Protein AF-A0A972ZA03-F1 (afdb_monomer)

Mean predicted aligned error: 8.72 Å

pLDDT: mean 88.62, std 9.03, range [54.72, 98.0]

Nearest PDB structures (foldseek):
  2dk7-assembly1_A  TM=2.143E-01  e=5.643E+00  Homo sapiens
  8zp7-assembly1_D  TM=1.875E-01  e=4.345E+00  Candidatus Cloacimonetes bacterium ADurb.Bin088

Foldseek 3Di:
DDDPDDDDDDAPDKAKDPDAFDWDDDPVVDIDTDHPPDIDIDHHHPPDPDDDPVVVVVVVCVVVVVDDDDPDPPDD

Solvent-accessible surface area (backbone atoms only — not comparable to full-atom values): 5397 Å² total; per-residue (Å²): 134,84,86,90,79,87,82,90,80,57,74,72,43,76,45,72,58,85,70,70,70,45,74,51,70,75,79,82,84,48,75,44,81,45,54,86,88,65,85,51,68,48,64,46,71,86,83,60,78,90,78,79,58,60,68,60,51,53,50,53,33,58,78,66,66,64,79,74,82,80,79,76,82,79,82,124

Secondary structure (DSSP, 8-state):
----------TT--EEE--SSEEEESSSS-EEEEPTT--EEE---S-PPPPP-HHHHHHHHHHTT-----------

Radius of gyration: 22.38 Å; Cα contacts (8 Å, |Δi|>4): 53; chains: 1; bounding box: 61×27×52 Å

Structure (mmCIF, N/CA/C/O backbone):
data_AF-A0A972ZA03-F1
#
_entry.id   AF-A0A972ZA03-F1
#
loop_
_atom_site.group_PDB
_atom_site.id
_atom_site.type_symbol
_atom_site.label_atom_id
_atom_site.label_alt_id
_atom_site.label_comp_id
_atom_site.label_asym_id
_atom_site.label_entity_id
_atom_site.label_seq_id
_atom_site.pdbx_PDB_ins_code
_atom_site.Cartn_x
_atom_site.Cartn_y
_atom_site.Cartn_z
_atom_site.occupancy
_atom_site.B_iso_or_equiv
_atom_site.auth_seq_id
_atom_site.auth_comp_id
_atom_site.auth_asym_id
_atom_site.auth_atom_id
_atom_site.pdbx_PDB_model_num
ATOM 1 N N . MET A 1 1 ? -3.575 -19.857 12.696 1.00 70.06 1 MET A N 1
ATOM 2 C CA . MET A 1 1 ? -4.827 -19.234 13.176 1.00 70.06 1 MET A CA 1
ATOM 3 C C . MET A 1 1 ? -5.771 -19.102 11.990 1.00 70.06 1 MET A C 1
ATOM 5 O O . MET A 1 1 ? -5.352 -18.495 11.011 1.00 70.06 1 MET A O 1
ATOM 9 N N . PRO A 1 2 ? -6.970 -19.702 12.007 1.00 90.00 2 PRO A N 1
ATOM 10 C CA . PRO A 1 2 ? -7.966 -19.476 10.961 1.00 90.00 2 PRO A CA 1
ATOM 11 C C . PRO A 1 2 ? -8.602 -18.083 11.106 1.00 90.00 2 PRO A C 1
ATOM 13 O O . PRO A 1 2 ? -8.814 -17.611 12.222 1.00 90.00 2 PRO A O 1
ATOM 16 N N . ILE A 1 3 ? -8.907 -17.426 9.984 1.00 88.75 3 ILE A N 1
ATOM 17 C CA . ILE A 1 3 ? -9.627 -16.143 9.970 1.00 88.75 3 ILE A CA 1
ATOM 18 C C . ILE A 1 3 ? -11.090 -16.407 10.338 1.00 88.75 3 ILE A C 1
ATOM 20 O O . ILE A 1 3 ? -11.752 -17.209 9.684 1.00 88.75 3 ILE A O 1
ATOM 24 N N . GLN A 1 4 ? -11.595 -15.737 11.377 1.00 93.06 4 GLN A N 1
ATOM 25 C CA . GLN A 1 4 ? -12.973 -15.925 11.849 1.00 93.06 4 GLN A CA 1
ATOM 26 C C . GLN A 1 4 ? -13.993 -15.116 11.034 1.00 93.06 4 GLN A C 1
ATOM 28 O O . GLN A 1 4 ? -15.109 -15.577 10.814 1.00 93.06 4 GLN A O 1
ATOM 33 N N . SER A 1 5 ? -13.628 -13.909 10.593 1.00 92.19 5 SER A N 1
ATOM 34 C CA . SER A 1 5 ? -14.475 -13.049 9.760 1.00 92.19 5 SER A CA 1
ATOM 35 C C . SER A 1 5 ? -13.645 -11.995 9.027 1.00 92.19 5 SER A C 1
ATOM 37 O O . SER A 1 5 ? -12.524 -11.689 9.434 1.00 92.19 5 SER A O 1
ATOM 39 N N . TYR A 1 6 ? -14.198 -11.448 7.945 1.00 92.12 6 TYR A N 1
ATOM 40 C CA . TYR A 1 6 ? -13.646 -10.303 7.227 1.00 92.12 6 TYR A CA 1
ATOM 41 C C . TYR A 1 6 ? -14.778 -9.482 6.599 1.00 92.12 6 TYR A C 1
ATOM 43 O O . TYR A 1 6 ? -15.882 -9.986 6.384 1.00 92.12 6 TYR A O 1
ATOM 51 N N . ARG A 1 7 ? -14.493 -8.214 6.295 1.00 91.25 7 ARG A N 1
ATOM 52 C CA . ARG A 1 7 ? -15.398 -7.314 5.575 1.00 91.25 7 ARG A CA 1
ATOM 53 C C . ARG A 1 7 ? -14.614 -6.562 4.506 1.00 91.25 7 ARG A C 1
ATOM 55 O O . ARG A 1 7 ? -13.567 -5.995 4.806 1.00 91.25 7 ARG A O 1
ATOM 62 N N . SER A 1 8 ? -15.139 -6.535 3.289 1.00 92.88 8 SER A N 1
ATOM 63 C CA . SER A 1 8 ? -14.638 -5.670 2.218 1.00 92.88 8 SER A CA 1
ATOM 64 C C . SER A 1 8 ? -15.213 -4.259 2.352 1.00 92.88 8 SER A C 1
ATOM 66 O O . SER A 1 8 ? -16.327 -4.081 2.848 1.00 92.88 8 SER A O 1
ATOM 68 N N . PHE A 1 9 ? -14.451 -3.263 1.916 1.00 94.00 9 PHE A N 1
ATOM 69 C CA . PHE A 1 9 ? -14.852 -1.861 1.936 1.00 94.00 9 PHE A CA 1
ATOM 70 C C . PHE A 1 9 ? -14.245 -1.123 0.744 1.00 94.00 9 PHE A C 1
ATOM 72 O O . PHE A 1 9 ? -13.244 -1.572 0.178 1.00 94.00 9 PHE A O 1
ATOM 79 N N . GLU A 1 10 ? -14.883 -0.027 0.347 1.00 94.19 10 GLU A N 1
ATOM 80 C CA . GLU A 1 10 ? -14.528 0.706 -0.869 1.00 94.19 10 GLU A CA 1
ATOM 81 C C . GLU A 1 10 ? -13.362 1.679 -0.646 1.00 94.19 10 GLU A C 1
ATOM 83 O O . GLU A 1 10 ? -13.059 2.101 0.476 1.00 94.19 10 GLU A O 1
ATOM 88 N N . TYR A 1 11 ? -12.716 2.095 -1.739 1.00 93.81 11 TYR A N 1
ATOM 89 C CA . TYR A 1 11 ? -11.760 3.201 -1.681 1.00 93.81 11 TYR A CA 1
ATOM 90 C C . TYR A 1 11 ? -12.431 4.467 -1.142 1.00 93.81 11 TYR A C 1
ATOM 92 O O . TYR A 1 11 ? -13.546 4.817 -1.525 1.00 93.81 11 TYR A O 1
ATOM 100 N N . GLY A 1 12 ? -11.7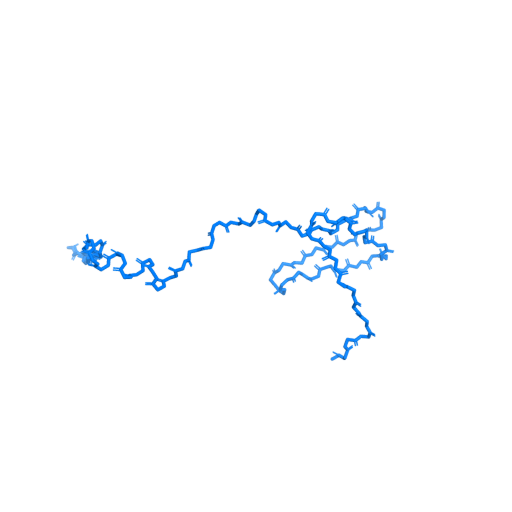28 5.181 -0.265 1.00 92.25 12 GLY A N 1
ATOM 101 C CA . GLY A 1 12 ? -12.245 6.391 0.372 1.00 92.25 12 GLY A CA 1
ATOM 102 C C . GLY A 1 12 ? -13.202 6.155 1.546 1.00 92.25 12 GLY A C 1
ATOM 103 O O . GLY A 1 12 ? -13.435 7.097 2.299 1.00 92.25 12 GLY A O 1
ATOM 104 N N . GLU A 1 13 ? -13.704 4.933 1.758 1.00 94.75 13 GLU A N 1
ATOM 105 C CA . GLU A 1 13 ? -14.516 4.605 2.934 1.00 94.75 13 GLU A CA 1
ATOM 106 C C . GLU A 1 13 ? -13.665 4.678 4.212 1.00 94.75 13 GLU A C 1
ATOM 108 O O . GLU A 1 13 ? -12.567 4.119 4.273 1.00 9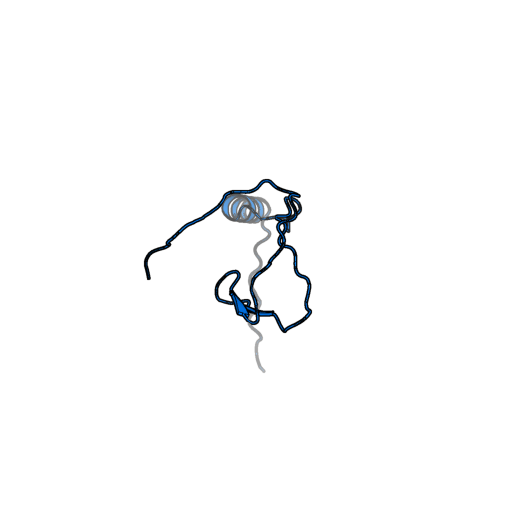4.75 13 GLU A O 1
ATOM 113 N N . GLU A 1 14 ? -14.176 5.367 5.236 1.00 94.56 14 GLU A N 1
ATOM 114 C CA . GLU A 1 14 ? -13.555 5.433 6.560 1.00 94.56 14 GLU A CA 1
ATOM 115 C C . GLU A 1 14 ? -14.200 4.426 7.508 1.00 94.56 14 GLU A C 1
ATOM 117 O O . GLU A 1 14 ? -15.377 4.528 7.856 1.00 94.56 14 GLU A O 1
ATOM 122 N N . VAL A 1 15 ? -13.405 3.458 7.955 1.00 93.25 15 VAL A N 1
ATOM 123 C CA . VAL A 1 15 ? -13.848 2.393 8.853 1.00 93.25 15 VAL A CA 1
ATOM 124 C C . VAL A 1 15 ? -13.291 2.655 10.250 1.00 93.25 15 VAL A C 1
ATOM 126 O O . VAL A 1 15 ? -12.068 2.650 10.412 1.00 93.25 15 VAL A O 1
ATOM 129 N N . PRO A 1 16 ? -14.131 2.891 11.274 1.00 91.81 16 PRO A N 1
ATOM 130 C CA . PRO A 1 16 ? -13.646 3.124 12.628 1.00 91.81 16 PRO A CA 1
ATOM 131 C C . PRO A 1 16 ? -13.067 1.845 13.236 1.00 91.81 16 PRO A C 1
ATOM 133 O O . PRO A 1 16 ? -13.641 0.763 13.106 1.00 91.81 16 PRO A O 1
ATOM 136 N N . ILE A 1 17 ? -11.958 1.986 13.958 1.00 89.00 17 ILE A N 1
ATOM 137 C CA . ILE A 1 17 ? -11.416 0.922 14.802 1.00 89.00 17 ILE A CA 1
ATOM 138 C C . ILE A 1 17 ? -1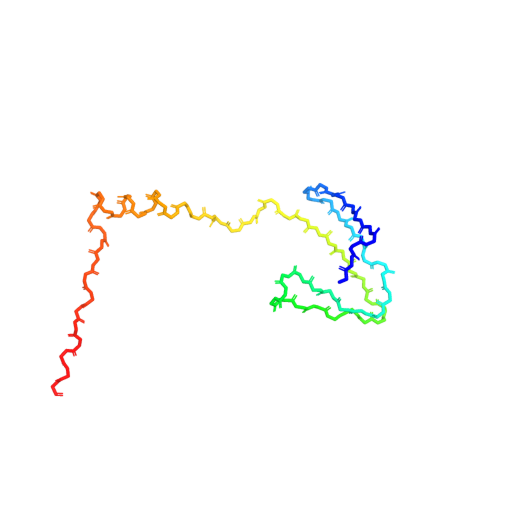2.005 1.100 16.198 1.00 89.00 17 ILE A C 1
ATOM 140 O O . ILE A 1 17 ? -11.646 2.020 16.928 1.00 89.00 17 ILE A O 1
ATOM 144 N N . SER A 1 18 ? -12.947 0.227 16.551 1.00 82.94 18 SER A N 1
ATOM 145 C CA . SER A 1 18 ? -13.664 0.256 17.832 1.00 82.94 18 SER A CA 1
ATOM 146 C C . SER A 1 18 ? -13.143 -0.768 18.845 1.00 82.94 18 SER A C 1
ATOM 148 O O . SER A 1 18 ? -13.824 -1.070 19.824 1.00 82.94 18 SER A O 1
ATOM 150 N N . THR A 1 19 ? -11.978 -1.364 18.592 1.00 77.56 19 THR A N 1
ATOM 151 C CA . THR A 1 19 ? -11.350 -2.318 19.511 1.00 77.56 19 THR A CA 1
ATOM 152 C C . THR A 1 19 ? -10.725 -1.581 20.695 1.00 77.56 19 THR A C 1
ATOM 154 O O . THR A 1 19 ? -10.359 -0.413 20.587 1.00 77.56 19 THR A O 1
ATOM 157 N N . GLY A 1 20 ? -10.617 -2.258 21.843 1.00 82.25 20 GLY A N 1
ATOM 158 C CA . GLY A 1 20 ? -9.867 -1.741 22.993 1.00 82.25 20 GLY A CA 1
ATOM 159 C C . GLY A 1 20 ? -8.359 -1.668 22.720 1.00 82.25 20 GLY A C 1
ATOM 160 O O . GLY A 1 20 ? -7.917 -1.713 21.570 1.00 82.25 20 GLY A O 1
ATOM 161 N N . GLU A 1 21 ? -7.557 -1.596 23.783 1.00 89.94 21 GLU A N 1
ATOM 162 C CA . GLU A 1 21 ? -6.093 -1.589 23.663 1.00 89.94 21 GLU A CA 1
ATOM 163 C C . GLU A 1 21 ? -5.597 -2.774 22.826 1.00 89.94 21 GLU A C 1
ATOM 165 O O . GLU A 1 21 ? -5.915 -3.932 23.106 1.00 89.94 21 GLU A O 1
ATOM 170 N N . SER A 1 22 ? -4.888 -2.476 21.739 1.00 90.56 22 SER A N 1
ATOM 171 C CA . SER A 1 22 ? -4.560 -3.46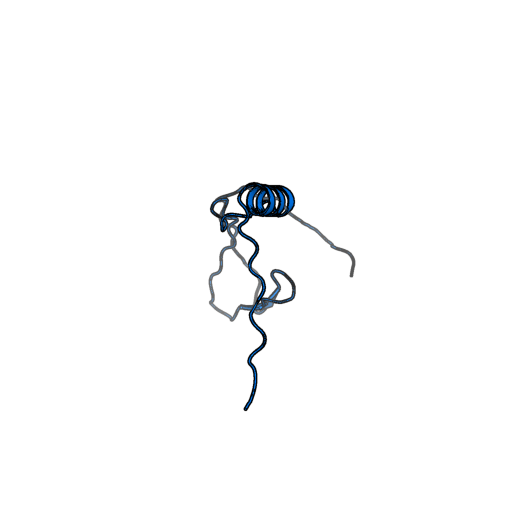0 20.704 1.00 90.56 22 SER A CA 1
ATOM 172 C C . SER A 1 22 ? -3.386 -3.008 19.834 1.00 90.56 22 SER A C 1
ATOM 174 O O . SER A 1 22 ? -2.935 -1.867 19.916 1.00 90.56 22 SER A O 1
ATOM 176 N N . ILE A 1 23 ? -2.874 -3.920 19.002 1.00 90.69 23 ILE A N 1
ATOM 177 C CA . ILE A 1 23 ? -1.868 -3.628 17.975 1.00 90.69 23 ILE A CA 1
ATOM 178 C C . ILE A 1 23 ? -2.497 -3.871 16.605 1.00 90.69 23 ILE A C 1
ATOM 180 O O . ILE A 1 23 ? -3.049 -4.941 16.348 1.00 90.69 23 ILE A O 1
ATOM 184 N N . ILE A 1 24 ? -2.398 -2.878 15.724 1.00 90.31 24 ILE A N 1
ATOM 185 C CA . ILE A 1 24 ? -2.777 -2.985 14.316 1.00 90.31 24 ILE A CA 1
ATOM 186 C C . ILE A 1 24 ? -1.523 -3.370 13.535 1.00 90.31 24 ILE A C 1
ATOM 188 O O . ILE A 1 24 ? -0.608 -2.557 13.401 1.00 90.31 24 ILE A O 1
ATOM 192 N N . ALA A 1 25 ? -1.492 -4.589 13.005 1.00 89.50 25 ALA A N 1
ATOM 193 C CA . ALA A 1 25 ? -0.464 -5.035 12.068 1.00 89.50 25 ALA A CA 1
ATOM 194 C C . ALA A 1 25 ? -0.949 -4.793 10.630 1.00 89.50 25 ALA A C 1
ATOM 196 O O . ALA A 1 25 ? -1.983 -5.332 10.235 1.00 89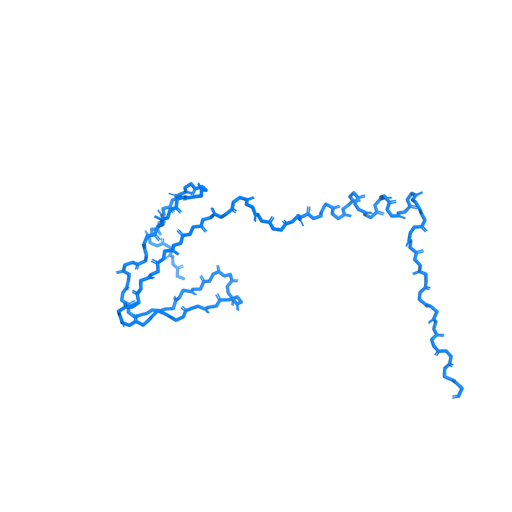.50 25 ALA A O 1
ATOM 197 N N . LEU A 1 26 ? -0.232 -3.964 9.863 1.00 86.44 26 LEU A N 1
ATOM 198 C CA . LEU A 1 26 ? -0.624 -3.582 8.498 1.00 86.44 26 LEU A CA 1
ATOM 199 C C . LEU A 1 26 ? -0.127 -4.593 7.458 1.00 86.44 26 LEU A C 1
ATOM 201 O O . LEU A 1 26 ? -0.921 -5.205 6.752 1.00 86.44 26 LEU A O 1
ATOM 205 N N . ASP A 1 27 ? 1.189 -4.765 7.369 1.00 83.00 27 ASP A N 1
ATOM 206 C CA . ASP A 1 27 ? 1.860 -5.652 6.410 1.00 83.00 27 ASP A CA 1
ATOM 207 C C . ASP A 1 27 ? 2.934 -6.534 7.066 1.00 83.00 27 ASP A C 1
ATOM 209 O O . ASP A 1 27 ? 3.723 -7.177 6.382 1.00 83.00 27 ASP A O 1
ATOM 213 N N . GLY A 1 28 ? 2.957 -6.580 8.400 1.00 75.38 28 GLY A N 1
ATOM 214 C CA . GLY A 1 28 ? 3.944 -7.324 9.188 1.00 75.38 28 GLY A CA 1
ATOM 215 C C . GLY A 1 28 ? 5.268 -6.585 9.398 1.00 75.38 28 GLY A C 1
ATOM 216 O O . GLY A 1 28 ? 6.008 -6.937 10.309 1.00 75.38 28 GLY A O 1
ATOM 217 N N . GLU A 1 29 ? 5.545 -5.535 8.623 1.00 86.81 29 GLU A N 1
ATOM 218 C CA . GLU A 1 29 ? 6.676 -4.631 8.861 1.00 86.81 29 GLU A CA 1
ATOM 219 C C . GLU A 1 29 ? 6.247 -3.393 9.657 1.00 86.81 29 GLU A C 1
ATOM 221 O O . GLU A 1 29 ? 7.046 -2.814 10.396 1.00 86.81 29 GLU A O 1
ATOM 226 N N . ARG A 1 30 ? 4.981 -2.973 9.510 1.00 86.88 30 ARG A N 1
ATOM 227 C CA . ARG A 1 30 ? 4.429 -1.790 10.181 1.00 86.88 30 ARG A CA 1
ATOM 228 C C . ARG A 1 30 ? 3.352 -2.171 11.189 1.00 86.88 30 ARG A C 1
ATOM 230 O O . ARG A 1 30 ? 2.327 -2.759 10.837 1.00 86.88 30 ARG A O 1
ATOM 237 N N . GLU A 1 31 ? 3.577 -1.753 12.430 1.00 91.56 31 GLU A N 1
ATOM 238 C CA . GLU A 1 31 ? 2.673 -1.953 13.560 1.00 91.56 31 GLU A CA 1
ATOM 239 C C . GLU A 1 31 ? 2.301 -0.612 14.205 1.00 91.56 31 GLU A C 1
ATOM 241 O O . GLU A 1 31 ? 3.126 0.300 14.303 1.00 91.56 31 GLU A O 1
ATOM 246 N N . LEU A 1 32 ? 1.051 -0.488 14.658 1.00 89.81 32 LEU A N 1
ATOM 247 C CA . LEU A 1 32 ? 0.548 0.674 15.393 1.00 89.81 32 LEU A CA 1
ATOM 248 C C . LEU A 1 32 ? -0.100 0.230 16.704 1.00 89.81 32 LEU A C 1
ATOM 250 O O . LEU A 1 32 ? -0.957 -0.651 16.708 1.00 89.81 32 LEU A O 1
ATOM 254 N N . ILE A 1 33 ? 0.285 0.866 17.812 1.00 90.94 33 ILE A N 1
ATOM 255 C CA . ILE A 1 33 ? -0.292 0.611 19.137 1.00 90.94 33 ILE A CA 1
ATOM 256 C C . ILE A 1 33 ? -1.509 1.517 19.328 1.00 90.94 33 ILE A C 1
ATOM 258 O O . ILE A 1 33 ? -1.380 2.739 19.270 1.00 90.94 33 ILE A O 1
ATOM 262 N N . VAL A 1 34 ? -2.663 0.916 19.607 1.00 91.44 34 VAL A N 1
ATOM 263 C CA . VAL A 1 34 ? -3.899 1.604 19.995 1.00 91.44 34 VAL A CA 1
ATOM 264 C C . VAL A 1 34 ? -3.981 1.625 21.515 1.00 91.44 34 VAL A C 1
ATOM 266 O O . VAL 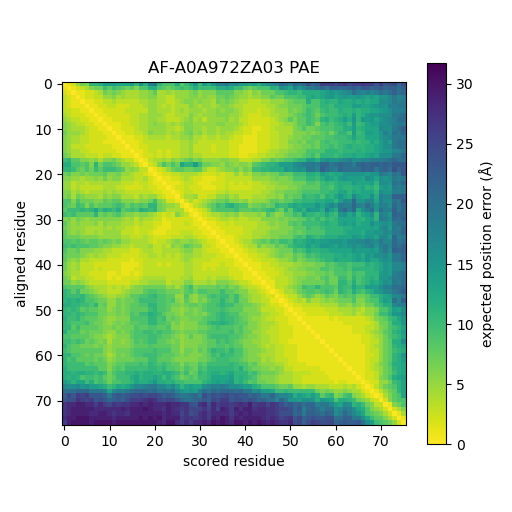A 1 34 ? -4.026 0.566 22.147 1.00 91.44 34 VAL A O 1
ATOM 269 N N . LYS A 1 35 ? -4.000 2.820 22.108 1.00 90.38 35 LYS A N 1
ATOM 270 C CA . LYS A 1 35 ? -4.162 3.015 23.552 1.00 90.38 35 LYS A CA 1
ATOM 271 C C . LYS A 1 35 ? -5.600 3.376 23.898 1.00 90.38 35 LYS A C 1
ATOM 273 O O . LYS A 1 35 ? -6.397 3.782 23.051 1.00 90.38 35 LYS A O 1
ATOM 278 N N . GLN A 1 36 ? -5.939 3.253 25.177 1.00 86.88 36 GLN A N 1
ATOM 279 C CA . GLN A 1 36 ? -7.247 3.658 25.665 1.00 86.88 36 GLN A CA 1
ATOM 280 C C . GLN A 1 36 ? -7.513 5.150 25.392 1.00 86.88 36 GLN A C 1
ATOM 282 O O . GLN A 1 36 ? -6.731 6.017 25.771 1.00 86.88 36 GLN A O 1
ATOM 287 N N . GLY A 1 37 ? -8.656 5.438 24.765 1.00 87.00 37 GLY A N 1
ATOM 288 C CA . GLY A 1 37 ? -9.083 6.799 24.425 1.00 87.00 37 GLY A CA 1
ATOM 289 C C . GLY A 1 37 ? -8.680 7.262 23.024 1.00 87.00 37 GLY A C 1
ATOM 290 O O . GLY A 1 37 ? -9.218 8.271 22.558 1.00 87.00 37 GLY A O 1
ATOM 291 N N . ASP A 1 38 ? -7.817 6.517 22.328 1.00 89.12 38 ASP A N 1
ATOM 292 C CA . ASP A 1 38 ? -7.485 6.813 20.940 1.00 89.12 38 ASP A CA 1
ATOM 293 C C . ASP A 1 38 ? -8.687 6.572 20.017 1.00 89.12 38 ASP A C 1
ATOM 295 O O . ASP A 1 38 ? -9.513 5.681 20.230 1.00 89.12 38 ASP A O 1
ATOM 299 N N . LYS A 1 39 ? -8.774 7.373 18.953 1.00 89.62 39 LYS A N 1
ATOM 300 C CA . LYS A 1 39 ? -9.765 7.208 17.887 1.00 89.62 39 LYS A CA 1
ATOM 301 C C . LYS A 1 39 ? -9.042 7.049 16.562 1.00 89.62 39 LYS A C 1
ATOM 303 O O . LYS A 1 39 ? -8.447 8.003 16.068 1.00 89.62 39 LYS A O 1
ATOM 308 N N . PHE A 1 40 ? -9.134 5.856 15.987 1.00 91.00 40 PHE A N 1
ATOM 309 C CA . PHE A 1 40 ? -8.533 5.535 14.698 1.00 91.00 40 PHE A CA 1
ATOM 310 C C . PHE A 1 40 ? -9.599 5.196 13.659 1.00 91.00 40 PHE A C 1
ATOM 312 O O . PHE A 1 40 ? -10.624 4.583 13.967 1.00 91.00 40 PHE A O 1
ATOM 319 N N . THR A 1 41 ? -9.318 5.561 12.412 1.00 93.00 41 THR A N 1
ATOM 320 C CA . THR A 1 41 ? -10.058 5.115 11.232 1.00 93.00 41 THR A CA 1
ATOM 321 C C . THR A 1 41 ? -9.088 4.519 10.215 1.00 93.00 41 THR A C 1
ATOM 323 O O . THR A 1 41 ? -7.932 4.932 10.116 1.00 93.00 41 THR A O 1
ATOM 326 N N . ILE A 1 42 ? -9.553 3.519 9.469 1.00 91.12 42 ILE A N 1
ATOM 327 C CA . ILE A 1 42 ? -8.852 2.933 8.325 1.00 91.12 42 ILE A CA 1
ATOM 328 C C . ILE A 1 42 ? -9.510 3.457 7.058 1.00 91.12 42 ILE A C 1
ATOM 330 O O . ILE A 1 42 ? -10.735 3.467 6.957 1.00 91.12 42 ILE A O 1
ATOM 334 N N . ARG A 1 43 ? -8.694 3.847 6.078 1.00 93.12 43 ARG A N 1
ATOM 335 C CA . ARG A 1 43 ? -9.154 4.227 4.743 1.00 93.12 43 ARG A CA 1
ATOM 336 C C . ARG A 1 43 ? -8.188 3.716 3.687 1.00 93.12 43 ARG A C 1
ATOM 338 O O . ARG A 1 43 ? -6.978 3.888 3.825 1.00 93.12 43 ARG A O 1
ATOM 345 N N . LEU A 1 44 ? -8.722 3.146 2.610 1.00 90.94 44 LEU A N 1
ATOM 346 C CA . LEU A 1 44 ? -7.932 2.795 1.432 1.00 90.94 44 LEU A CA 1
ATOM 347 C C . LEU A 1 44 ? -7.849 4.000 0.495 1.00 90.94 44 LEU A C 1
ATOM 349 O O . LEU A 1 44 ? -8.867 4.541 0.064 1.00 90.94 44 LEU A O 1
ATOM 353 N N . SER A 1 45 ? -6.623 4.415 0.188 1.00 89.38 45 SER A N 1
ATOM 354 C CA . SER A 1 45 ? -6.341 5.455 -0.800 1.00 89.38 45 SER A CA 1
ATOM 355 C C . SER A 1 45 ? -6.136 4.821 -2.171 1.00 89.38 45 SER A C 1
ATOM 357 O O . SER A 1 45 ? -5.353 3.882 -2.304 1.00 89.38 45 SER A O 1
ATOM 359 N N . ALA A 1 46 ? -6.796 5.361 -3.196 1.00 87.19 46 ALA A N 1
ATOM 360 C CA . ALA A 1 46 ? -6.478 5.044 -4.590 1.00 87.19 46 ALA A CA 1
ATOM 361 C C . ALA A 1 46 ? -5.279 5.868 -5.100 1.00 87.19 46 ALA A C 1
ATOM 363 O O . ALA A 1 46 ? -4.703 5.574 -6.143 1.00 87.19 46 ALA A O 1
ATOM 364 N N . GLN A 1 47 ? -4.883 6.901 -4.353 1.00 89.31 47 GLN A N 1
ATOM 365 C CA . GLN A 1 47 ? -3.750 7.772 -4.642 1.00 89.31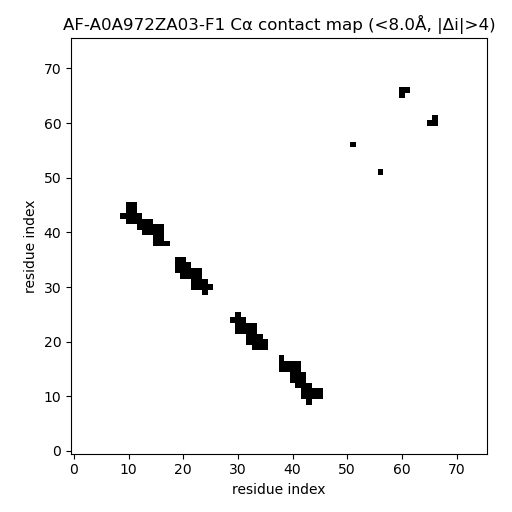 47 GLN A CA 1
ATOM 366 C C . GLN A 1 47 ? -2.483 7.189 -4.006 1.00 89.31 47 GLN A C 1
ATOM 368 O O . GLN A 1 47 ? -1.875 7.789 -3.119 1.00 89.31 47 GLN A O 1
ATOM 373 N N . GLY A 1 48 ? -2.137 5.966 -4.409 1.00 84.19 48 GLY A N 1
ATOM 374 C CA . GLY A 1 48 ? -0.864 5.347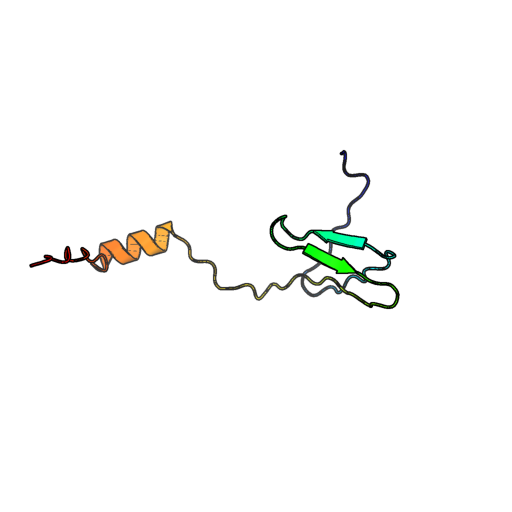 -4.052 1.00 84.19 48 GLY A CA 1
ATOM 375 C C . GLY A 1 48 ? 0.312 6.008 -4.784 1.00 84.19 48 GLY A C 1
ATOM 376 O O . GLY A 1 48 ? 0.103 6.742 -5.756 1.00 84.19 48 GLY A O 1
ATOM 377 N N . PRO A 1 49 ? 1.558 5.760 -4.347 1.00 87.00 49 PRO A N 1
ATOM 378 C CA . PRO A 1 49 ? 2.726 6.152 -5.125 1.00 87.00 49 PRO A CA 1
ATOM 379 C C . PRO A 1 49 ? 2.651 5.535 -6.527 1.00 87.00 49 PRO A C 1
ATOM 381 O O . PRO A 1 49 ? 2.102 4.448 -6.712 1.00 87.00 49 PRO A O 1
ATOM 384 N N . LEU A 1 50 ? 3.213 6.228 -7.518 1.00 88.88 50 LEU A N 1
ATOM 385 C CA . LEU A 1 50 ? 3.312 5.691 -8.872 1.00 88.88 50 LEU A CA 1
ATOM 386 C C . LEU A 1 50 ? 4.086 4.368 -8.836 1.00 88.88 50 LEU A C 1
ATOM 388 O O . LEU A 1 50 ? 5.247 4.333 -8.430 1.00 88.88 50 LEU A O 1
ATOM 392 N N . VAL A 1 51 ? 3.434 3.289 -9.265 1.00 90.25 51 VAL A N 1
ATOM 393 C CA . VAL A 1 51 ? 4.053 1.967 -9.370 1.00 90.25 51 VAL A CA 1
ATOM 394 C C . VAL A 1 51 ? 4.641 1.827 -10.768 1.00 90.25 51 VAL A C 1
ATOM 396 O O . VAL A 1 51 ? 3.925 1.919 -11.766 1.00 90.25 51 VAL A O 1
ATOM 399 N N . ALA A 1 52 ? 5.954 1.630 -10.838 1.00 94.00 52 ALA A N 1
ATOM 400 C CA . ALA A 1 52 ? 6.651 1.412 -12.094 1.00 94.00 52 ALA A CA 1
ATOM 401 C C . ALA A 1 52 ? 6.434 -0.022 -12.599 1.00 94.00 52 ALA A C 1
ATOM 403 O O . ALA A 1 52 ? 6.623 -0.989 -11.863 1.00 94.00 52 ALA A O 1
ATOM 404 N N . ASP A 1 53 ? 6.085 -0.154 -13.878 1.00 96.19 53 ASP A N 1
ATOM 405 C CA . ASP A 1 53 ? 6.138 -1.429 -14.593 1.00 96.19 53 ASP A CA 1
ATOM 406 C C . ASP A 1 53 ? 7.603 -1.718 -14.937 1.00 96.19 53 ASP A C 1
ATOM 408 O O . ASP A 1 53 ? 8.164 -1.116 -15.855 1.00 96.19 53 ASP A O 1
ATOM 412 N N . MET A 1 54 ? 8.236 -2.586 -14.148 1.00 96.56 54 MET A N 1
ATOM 413 C CA . MET A 1 54 ? 9.672 -2.839 -14.255 1.00 96.56 54 MET A CA 1
ATOM 414 C C . MET A 1 54 ? 10.068 -3.366 -15.633 1.00 96.56 54 MET A C 1
ATOM 416 O O . MET A 1 54 ? 11.088 -2.934 -16.160 1.00 96.56 54 MET A O 1
ATOM 420 N N . ASP A 1 55 ? 9.257 -4.215 -16.262 1.00 97.56 55 ASP A N 1
ATOM 421 C CA . ASP A 1 55 ? 9.576 -4.758 -17.583 1.00 97.56 55 ASP A CA 1
ATOM 422 C C . ASP A 1 55 ? 9.581 -3.654 -18.645 1.00 97.56 55 ASP A C 1
ATOM 424 O O . ASP A 1 55 ? 10.518 -3.548 -19.444 1.00 97.56 55 ASP A O 1
ATOM 428 N N . LYS A 1 56 ? 8.571 -2.771 -18.625 1.00 97.31 56 LYS A N 1
ATOM 429 C CA . LYS A 1 56 ? 8.526 -1.614 -19.533 1.00 97.31 56 LYS A CA 1
ATOM 430 C C . LYS A 1 56 ? 9.666 -0.644 -19.270 1.00 97.31 56 LYS A C 1
ATOM 432 O O . LYS A 1 56 ? 10.289 -0.180 -20.220 1.00 97.31 56 LYS A O 1
ATOM 437 N N . VAL A 1 57 ? 9.941 -0.349 -18.002 1.00 97.38 57 VAL A N 1
ATOM 438 C CA . VAL A 1 57 ? 11.024 0.559 -17.610 1.00 97.38 57 VAL A CA 1
ATOM 439 C C . VAL A 1 57 ? 12.373 0.023 -18.081 1.00 97.38 57 VAL A C 1
ATOM 441 O O . VAL A 1 57 ? 13.148 0.770 -18.674 1.00 97.38 57 VAL A O 1
ATOM 444 N N . MET A 1 58 ? 12.646 -1.265 -17.872 1.00 97.44 58 MET A N 1
ATOM 445 C CA . MET A 1 58 ? 13.911 -1.883 -18.268 1.00 97.44 58 MET A CA 1
ATOM 446 C C . MET A 1 58 ? 14.069 -1.944 -19.787 1.00 97.44 58 MET A C 1
ATOM 448 O O . MET A 1 58 ? 15.160 -1.675 -20.293 1.00 97.44 58 MET A O 1
ATOM 452 N N . ARG A 1 59 ? 12.991 -2.237 -20.526 1.00 98.00 59 ARG A N 1
ATOM 453 C CA . ARG A 1 59 ? 13.007 -2.197 -21.994 1.00 98.00 59 ARG A CA 1
ATOM 454 C C . ARG A 1 59 ? 13.295 -0.791 -22.516 1.00 98.00 59 ARG A C 1
ATOM 456 O O . ARG A 1 59 ? 14.199 -0.628 -23.327 1.00 98.00 59 ARG A O 1
ATOM 463 N N . GLU A 1 60 ? 12.585 0.217 -22.012 1.00 97.75 60 GLU A N 1
ATOM 464 C CA . GLU A 1 60 ? 12.793 1.617 -22.403 1.00 97.75 60 GLU A CA 1
ATOM 465 C C . GLU A 1 60 ? 14.227 2.076 -22.093 1.00 97.75 60 GLU A C 1
ATOM 467 O O . GLU A 1 60 ? 14.870 2.751 -22.897 1.00 97.75 60 GLU A O 1
ATOM 472 N N . ALA A 1 61 ? 14.770 1.675 -20.941 1.00 97.44 61 ALA A N 1
ATOM 473 C CA . ALA A 1 61 ? 16.149 1.973 -20.574 1.00 97.44 61 ALA A CA 1
ATOM 474 C C . ALA A 1 61 ? 17.168 1.329 -21.530 1.00 97.44 61 ALA A C 1
ATOM 476 O O . ALA A 1 61 ? 18.177 1.963 -21.846 1.00 97.44 61 ALA A O 1
ATOM 477 N N . ALA A 1 62 ? 16.898 0.114 -22.023 1.00 96.81 62 ALA A N 1
ATOM 478 C CA . ALA A 1 62 ? 17.736 -0.560 -23.016 1.00 96.81 62 ALA A CA 1
ATOM 479 C C . ALA A 1 62 ? 17.683 0.151 -24.372 1.00 96.81 62 ALA A C 1
ATOM 481 O O . ALA A 1 62 ? 18.724 0.468 -24.942 1.00 96.81 62 ALA A O 1
ATOM 482 N N . GLU A 1 63 ? 16.475 0.441 -24.859 1.00 97.75 63 GLU A N 1
ATOM 483 C CA . GLU A 1 63 ? 16.244 1.095 -26.152 1.00 97.75 63 GLU A CA 1
ATOM 484 C C . GLU A 1 63 ? 16.859 2.499 -26.207 1.00 97.75 63 GLU A C 1
ATOM 486 O O . GLU A 1 63 ? 17.334 2.939 -27.254 1.00 97.75 63 GLU A O 1
ATOM 491 N N . ARG A 1 64 ? 16.903 3.192 -25.066 1.00 97.69 64 ARG A N 1
ATOM 492 C CA . ARG A 1 64 ? 17.476 4.538 -24.941 1.00 97.69 64 ARG A CA 1
ATOM 493 C C . ARG A 1 64 ? 18.931 4.559 -24.465 1.00 97.69 64 ARG A C 1
ATOM 495 O O . ARG 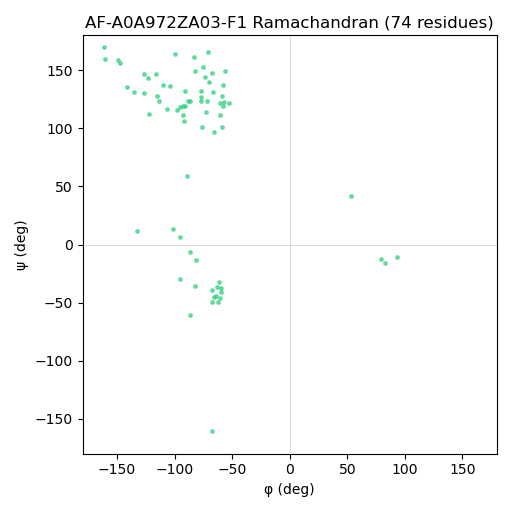A 1 64 ? 19.449 5.645 -24.208 1.00 97.69 64 ARG A O 1
ATOM 502 N N . SER A 1 65 ? 19.588 3.404 -24.333 1.00 95.81 65 SER A N 1
ATOM 503 C CA . SER A 1 65 ? 20.977 3.287 -23.857 1.00 95.81 65 SER A CA 1
ATOM 504 C C . SER A 1 65 ? 21.232 3.996 -22.515 1.00 95.81 65 SER A C 1
ATOM 506 O O . SER A 1 65 ? 22.247 4.667 -22.339 1.00 95.81 65 SER A O 1
ATOM 508 N N . LEU A 1 66 ? 20.303 3.870 -21.560 1.00 96.31 66 LEU A N 1
ATOM 509 C CA . LEU A 1 66 ? 20.372 4.538 -20.250 1.00 96.31 66 LEU A CA 1
ATOM 510 C C . LEU A 1 66 ? 21.171 3.758 -19.194 1.00 96.31 66 LEU A C 1
ATOM 512 O O . LEU A 1 66 ? 21.394 4.264 -18.094 1.00 96.31 66 LEU A O 1
ATOM 516 N N . PHE A 1 67 ? 21.604 2.534 -19.497 1.00 94.06 67 PHE A N 1
ATOM 517 C CA . PHE A 1 67 ? 22.438 1.749 -18.592 1.00 94.06 67 PHE A CA 1
ATOM 518 C C . PHE A 1 67 ? 23.881 2.251 -18.615 1.00 94.06 67 PHE A C 1
ATOM 520 O O . PHE A 1 67 ? 24.525 2.271 -19.661 1.00 94.06 67 PHE A O 1
ATOM 527 N N . ILE A 1 68 ? 24.396 2.625 -17.444 1.00 90.38 68 ILE A N 1
ATOM 528 C CA . ILE A 1 68 ? 25.781 3.064 -17.268 1.00 90.38 68 ILE A CA 1
ATOM 529 C C . ILE A 1 68 ? 26.569 2.020 -16.484 1.00 90.38 68 ILE A C 1
ATOM 531 O O . ILE A 1 68 ? 26.100 1.484 -15.479 1.00 90.38 68 ILE A O 1
ATOM 535 N N . GLU A 1 69 ? 27.790 1.746 -16.929 1.00 86.94 69 GLU A N 1
ATOM 536 C CA . GLU A 1 69 ? 28.739 0.968 -16.146 1.00 86.94 69 GLU A CA 1
ATOM 537 C C . GLU A 1 69 ? 29.325 1.861 -15.050 1.00 86.94 69 GLU A C 1
ATOM 539 O O . GLU A 1 69 ? 29.818 2.965 -15.307 1.00 86.94 69 GLU A O 1
ATOM 544 N N . LYS A 1 70 ? 29.261 1.399 -13.801 1.00 80.56 70 LYS A N 1
ATOM 545 C CA . LYS A 1 70 ? 29.885 2.113 -12.692 1.00 80.56 70 LYS A CA 1
ATOM 546 C C . LYS A 1 70 ? 31.400 1.939 -12.815 1.00 80.56 70 LYS A C 1
ATOM 548 O O . LYS A 1 70 ? 31.897 0.827 -12.672 1.00 80.56 70 LYS A O 1
ATOM 553 N N . GLN A 1 71 ? 32.126 3.027 -13.070 1.00 75.00 71 GLN A N 1
ATOM 554 C CA . GLN A 1 71 ? 33.592 3.015 -13.096 1.00 75.00 71 GLN A CA 1
ATOM 555 C C . GLN A 1 71 ? 34.121 2.504 -11.750 1.00 75.00 71 GLN A C 1
ATOM 557 O O . GLN A 1 71 ? 33.797 3.059 -10.697 1.00 75.00 71 GLN A O 1
ATOM 562 N N . SER A 1 72 ? 34.921 1.440 -11.782 1.00 73.12 72 SER A N 1
ATOM 563 C CA . SER A 1 72 ? 35.603 0.911 -10.605 1.00 73.12 72 SER A CA 1
ATOM 564 C C . SER A 1 72 ? 36.520 1.995 -10.043 1.00 73.12 72 SER A C 1
ATOM 566 O O . SER A 1 72 ? 37.409 2.478 -10.746 1.00 73.12 72 SER A O 1
ATOM 568 N N . GLU A 1 73 ? 36.327 2.380 -8.781 1.00 67.19 73 GLU A N 1
ATOM 569 C CA . GLU A 1 73 ? 37.254 3.265 -8.078 1.00 67.19 73 GLU A CA 1
ATOM 570 C C . GLU A 1 73 ? 38.640 2.602 -8.060 1.00 67.19 73 GLU A C 1
ATOM 572 O O . GLU A 1 73 ? 38.904 1.681 -7.284 1.00 67.19 73 GLU A O 1
ATOM 577 N N . ARG A 1 74 ? 39.544 3.043 -8.944 1.00 60.09 74 ARG A N 1
ATOM 578 C CA . ARG A 1 74 ? 40.967 2.721 -8.827 1.00 60.09 74 ARG A CA 1
ATOM 579 C C . ARG A 1 74 ? 41.479 3.405 -7.562 1.00 60.09 74 ARG A C 1
ATOM 581 O O . ARG A 1 74 ? 41.816 4.585 -7.594 1.00 60.09 74 ARG A O 1
ATOM 588 N N . ARG A 1 75 ? 41.531 2.659 -6.457 1.00 56.53 75 ARG A N 1
ATOM 589 C CA . ARG A 1 75 ? 42.373 2.998 -5.305 1.00 56.53 75 ARG A CA 1
ATOM 590 C C . ARG A 1 75 ? 43.830 3.009 -5.780 1.00 56.53 75 ARG A C 1
ATOM 592 O O . ARG A 1 75 ? 44.338 1.960 -6.176 1.00 56.53 75 ARG A O 1
ATOM 599 N N . GLN A 1 76 ? 44.439 4.194 -5.808 1.00 54.72 76 GLN A N 1
ATOM 600 C CA . GLN A 1 76 ? 45.895 4.364 -5.756 1.00 54.72 76 GLN A CA 1
ATOM 601 C C . GLN A 1 76 ? 46.331 4.398 -4.295 1.00 54.72 76 GLN A C 1
ATOM 603 O O . GLN A 1 76 ? 45.547 4.931 -3.475 1.00 54.72 76 GLN A O 1
#

Sequence (76 aa):
MPIQSYRSFEYGEEVPISTGESIIALDGERELIVKQGDKFTIRLSAQGPLVADMDKVMREAAERSLFIEKQSERRQ